Protein AF-A0A382BZW3-F1 (afdb_monomer_lite)

Structure (mmCIF, N/CA/C/O backbone):
data_AF-A0A382BZW3-F1
#
_entry.id   AF-A0A382BZW3-F1
#
loop_
_atom_site.group_PDB
_atom_site.id
_atom_site.type_symbol
_atom_site.label_atom_id
_atom_site.label_alt_id
_atom_site.label_comp_id
_atom_site.label_asym_id
_atom_site.label_entity_id
_atom_site.label_seq_id
_atom_site.pdbx_PDB_ins_code
_atom_site.Cartn_x
_atom_site.Cartn_y
_atom_site.Cartn_z
_atom_site.occupancy
_atom_site.B_iso_or_equiv
_atom_site.auth_seq_id
_atom_site.auth_comp_id
_atom_site.auth_asym_id
_atom_site.auth_atom_id
_atom_site.pdbx_PDB_model_num
ATOM 1 N N . MET A 1 1 ? 18.472 -33.746 -27.364 1.00 41.50 1 MET A N 1
ATOM 2 C CA . MET A 1 1 ? 19.202 -32.484 -27.603 1.00 41.50 1 MET A CA 1
ATOM 3 C C . MET A 1 1 ? 18.557 -31.421 -26.722 1.00 41.50 1 MET A C 1
ATOM 5 O O . MET A 1 1 ? 17.366 -31.199 -26.908 1.00 41.50 1 MET A O 1
ATOM 9 N N . PRO A 1 2 ? 19.252 -30.852 -25.725 1.00 62.84 2 PRO A N 1
ATOM 10 C CA . PRO A 1 2 ? 18.714 -29.761 -24.918 1.00 62.84 2 PRO A CA 1
ATOM 11 C C . PRO A 1 2 ? 18.794 -28.470 -25.744 1.00 62.84 2 PRO A C 1
ATOM 13 O O . PRO A 1 2 ? 19.843 -28.167 -26.305 1.00 62.84 2 PRO A O 1
ATOM 16 N N . GLY A 1 3 ? 17.680 -27.752 -25.881 1.00 48.03 3 GLY A N 1
ATOM 17 C CA . GLY A 1 3 ? 17.566 -26.623 -26.804 1.00 48.03 3 GLY A CA 1
ATOM 18 C C . GLY A 1 3 ? 16.732 -25.489 -26.227 1.00 48.03 3 GLY A C 1
ATOM 19 O O . GLY A 1 3 ? 15.569 -25.362 -26.571 1.00 48.03 3 GLY A O 1
ATOM 20 N N . VAL A 1 4 ? 17.380 -24.702 -25.364 1.00 52.25 4 VAL A N 1
ATOM 21 C CA . VAL A 1 4 ? 17.132 -23.275 -25.082 1.00 52.25 4 VAL A CA 1
ATOM 22 C C . VAL A 1 4 ? 15.723 -22.910 -24.592 1.00 52.25 4 VAL A C 1
ATOM 24 O O . VAL A 1 4 ? 14.859 -22.491 -25.352 1.00 52.25 4 VAL A O 1
ATOM 27 N N . ALA A 1 5 ? 15.536 -22.985 -23.274 1.00 61.75 5 ALA A N 1
ATOM 28 C CA . ALA A 1 5 ? 14.514 -22.226 -22.564 1.00 61.75 5 ALA A CA 1
ATOM 29 C C . ALA A 1 5 ? 15.141 -20.910 -22.083 1.00 61.75 5 ALA A C 1
ATOM 31 O O . ALA A 1 5 ? 15.651 -20.875 -20.971 1.00 61.75 5 ALA A O 1
ATOM 32 N N . PHE A 1 6 ? 15.164 -19.870 -22.921 1.00 60.69 6 PHE A N 1
ATOM 33 C CA . PHE A 1 6 ? 15.529 -18.515 -22.497 1.00 60.69 6 PHE A CA 1
ATOM 34 C C . PHE A 1 6 ? 14.732 -17.480 -23.311 1.00 60.69 6 PHE A C 1
ATOM 36 O O . PHE A 1 6 ? 14.866 -17.402 -24.530 1.00 60.69 6 PHE A O 1
ATOM 43 N N . ASP A 1 7 ? 13.907 -16.730 -22.576 1.00 60.69 7 ASP A N 1
ATOM 44 C CA . ASP A 1 7 ? 13.379 -15.391 -22.868 1.00 60.69 7 ASP A CA 1
ATOM 45 C C . ASP A 1 7 ? 12.274 -15.240 -23.930 1.00 60.69 7 ASP A C 1
ATOM 47 O O . ASP A 1 7 ? 12.418 -14.500 -24.901 1.00 60.69 7 ASP A O 1
ATOM 51 N N . ASP A 1 8 ? 11.111 -15.860 -23.689 1.00 62.09 8 ASP A N 1
ATOM 52 C CA . ASP A 1 8 ? 9.854 -15.407 -24.302 1.00 62.09 8 ASP A CA 1
ATOM 53 C C . ASP A 1 8 ? 9.258 -14.240 -23.478 1.00 62.09 8 ASP A C 1
ATOM 55 O O . ASP A 1 8 ? 8.748 -14.467 -22.372 1.00 62.09 8 ASP A O 1
ATOM 59 N N . PRO A 1 9 ? 9.285 -12.987 -23.979 1.00 61.94 9 PRO A N 1
ATOM 60 C CA . PRO A 1 9 ? 8.726 -11.837 -23.271 1.00 61.94 9 PRO A CA 1
ATOM 61 C C . PRO A 1 9 ? 7.210 -11.949 -23.064 1.00 61.94 9 PRO A C 1
ATOM 63 O O . PRO A 1 9 ? 6.678 -11.315 -22.154 1.00 61.94 9 PRO A O 1
ATOM 66 N N . LEU A 1 10 ? 6.505 -12.775 -23.846 1.00 62.78 10 LEU A N 1
ATOM 67 C CA . LEU A 1 10 ? 5.071 -12.995 -23.665 1.00 62.78 10 LEU A CA 1
ATOM 68 C C . LEU A 1 10 ? 4.771 -13.804 -22.401 1.00 62.78 10 LEU A C 1
ATOM 70 O O . LEU A 1 10 ? 3.745 -13.564 -21.771 1.00 62.78 10 LEU A O 1
ATOM 74 N N . GLN A 1 11 ? 5.670 -14.692 -21.968 1.00 58.97 11 GLN A N 1
ATOM 75 C CA . GLN A 1 11 ? 5.494 -15.423 -20.707 1.00 58.97 11 GLN A CA 1
ATOM 76 C C . GLN A 1 11 ? 5.612 -14.488 -19.500 1.00 58.97 11 GLN A C 1
ATOM 78 O O . GLN A 1 11 ? 4.811 -14.572 -18.576 1.00 58.97 11 GLN A O 1
ATOM 83 N N . VAL A 1 12 ? 6.556 -13.541 -19.525 1.00 57.62 12 VAL A N 1
ATOM 84 C CA . VAL A 1 12 ? 6.732 -12.550 -18.447 1.00 57.62 12 VAL A CA 1
ATOM 85 C C . VAL A 1 12 ? 5.535 -11.596 -18.366 1.00 57.62 12 VAL A C 1
ATOM 87 O O . VAL A 1 12 ? 5.069 -11.287 -17.270 1.00 57.62 12 VAL A O 1
ATOM 90 N N . ILE A 1 13 ? 5.003 -11.164 -19.515 1.00 58.19 13 ILE A N 1
ATOM 91 C CA . ILE A 1 13 ? 3.841 -10.265 -19.574 1.00 58.19 13 ILE A CA 1
ATOM 92 C C . ILE A 1 13 ? 2.573 -10.970 -19.066 1.00 58.19 13 ILE A C 1
ATOM 94 O O . ILE A 1 13 ? 1.847 -10.397 -18.256 1.00 58.19 13 ILE A O 1
ATOM 98 N N . VAL A 1 14 ? 2.332 -12.223 -19.471 1.00 59.31 14 VAL A N 1
ATOM 99 C CA . VAL A 1 14 ? 1.171 -13.00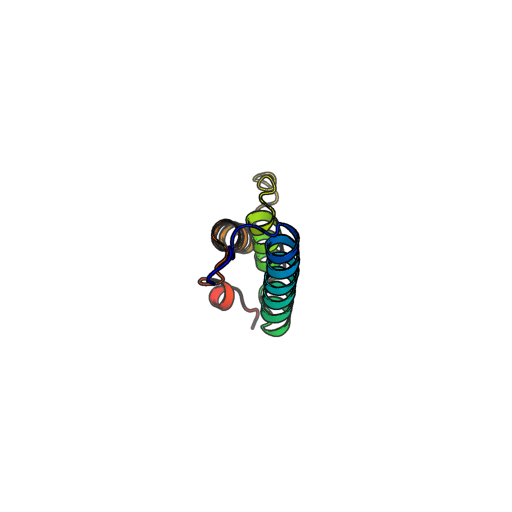6 -19.006 1.00 59.31 14 VAL A CA 1
ATOM 100 C C . VAL A 1 14 ? 1.281 -13.350 -17.513 1.00 59.31 14 VAL A C 1
ATOM 102 O O . VAL A 1 14 ? 0.280 -13.323 -16.802 1.00 59.31 14 VAL A O 1
ATOM 105 N N . GLN A 1 15 ? 2.484 -13.617 -16.996 1.00 59.25 15 GLN A N 1
ATOM 106 C CA . GLN A 1 15 ? 2.699 -13.905 -15.571 1.00 59.25 15 GLN A CA 1
ATOM 107 C C . GLN A 1 15 ? 2.388 -12.692 -14.668 1.00 59.25 15 GLN A C 1
ATOM 109 O O . GLN A 1 15 ? 1.830 -12.849 -13.575 1.00 59.25 15 GLN A O 1
ATOM 114 N N . MET A 1 16 ? 2.754 -11.484 -15.118 1.00 60.88 16 MET A N 1
ATOM 115 C CA . MET A 1 16 ? 2.512 -10.230 -14.393 1.00 60.88 16 MET A CA 1
ATOM 116 C C . MET A 1 16 ? 1.022 -9.880 -14.340 1.00 60.88 16 MET A C 1
ATOM 118 O O . MET A 1 16 ? 0.530 -9.483 -13.286 1.00 60.88 16 MET A O 1
ATOM 122 N N . ASP A 1 17 ? 0.305 -10.108 -15.442 1.00 68.12 17 ASP A N 1
ATOM 123 C CA . ASP A 1 17 ? -1.152 -9.975 -15.523 1.00 68.12 17 ASP A CA 1
ATOM 124 C C . ASP A 1 17 ? -1.833 -10.833 -14.434 1.00 68.12 17 ASP A C 1
ATOM 126 O O . ASP A 1 17 ? -2.518 -10.309 -13.553 1.00 68.12 17 ASP A O 1
ATOM 130 N N . VAL A 1 18 ? -1.512 -12.131 -14.372 1.00 83.31 18 VAL A N 1
ATOM 131 C CA . VAL A 1 18 ? -2.137 -13.057 -13.411 1.00 83.31 18 VAL A CA 1
ATOM 132 C C . VAL A 1 18 ? -1.838 -12.684 -11.953 1.00 83.31 18 VAL A C 1
ATOM 134 O O . VAL A 1 18 ? -2.751 -12.667 -11.129 1.00 83.31 18 VAL A O 1
ATOM 137 N N . THR A 1 19 ? -0.584 -12.357 -11.623 1.00 87.50 19 THR A N 1
ATOM 138 C CA . THR A 1 19 ? -0.185 -12.040 -10.237 1.00 87.50 19 THR A CA 1
ATOM 139 C C . THR A 1 19 ? -0.843 -10.751 -9.745 1.00 87.50 19 THR A C 1
ATOM 141 O O . THR A 1 19 ? -1.327 -10.691 -8.612 1.00 87.50 19 THR A O 1
ATOM 144 N N . TYR A 1 20 ? -0.893 -9.729 -10.602 1.00 93.06 20 TYR A N 1
ATOM 145 C CA . TYR A 1 20 ? -1.505 -8.444 -10.285 1.00 93.06 20 TYR A CA 1
ATOM 146 C C . TYR A 1 20 ? -2.998 -8.595 -9.981 1.00 93.06 20 TYR A C 1
ATOM 148 O O . TYR A 1 20 ? -3.448 -8.206 -8.901 1.00 93.06 20 TYR A O 1
ATOM 156 N N . TYR A 1 21 ? -3.762 -9.203 -10.897 1.00 94.12 21 TYR A N 1
ATOM 157 C CA . TYR A 1 21 ? -5.210 -9.322 -10.722 1.00 94.12 21 TYR A CA 1
ATOM 158 C C . TYR A 1 21 ? -5.578 -10.230 -9.547 1.00 94.12 21 TYR A C 1
ATOM 160 O O . TYR A 1 21 ? -6.476 -9.880 -8.786 1.00 94.12 21 TYR A O 1
ATOM 168 N N . GLN A 1 22 ? -4.864 -11.344 -9.345 1.00 95.81 22 GLN A N 1
ATOM 169 C CA . GLN A 1 22 ? -5.101 -12.228 -8.197 1.00 95.81 22 GLN A CA 1
ATOM 170 C C . GLN A 1 22 ? -4.834 -11.530 -6.863 1.00 95.81 22 GLN A C 1
ATOM 172 O O . GLN A 1 22 ? -5.603 -11.700 -5.918 1.00 95.81 22 GLN A O 1
ATOM 177 N N . THR A 1 23 ? -3.773 -10.722 -6.785 1.00 97.12 23 THR A N 1
ATOM 178 C CA . THR A 1 23 ? -3.444 -10.002 -5.550 1.00 97.12 23 THR A CA 1
ATOM 179 C C . THR A 1 23 ? -4.499 -8.949 -5.232 1.00 97.12 23 THR A C 1
ATOM 181 O O . THR A 1 23 ? -5.004 -8.914 -4.112 1.00 97.12 23 THR A O 1
ATOM 184 N N . VAL A 1 24 ? -4.893 -8.134 -6.217 1.00 97.62 24 VAL A N 1
ATOM 185 C CA . VAL A 1 24 ? -5.947 -7.123 -6.028 1.00 97.62 24 VAL A CA 1
ATOM 186 C C . VAL A 1 24 ? -7.269 -7.786 -5.636 1.00 97.62 24 VAL A C 1
ATOM 188 O O . VAL A 1 24 ? -7.878 -7.378 -4.649 1.00 97.62 24 VAL A O 1
ATOM 191 N N . GLU A 1 25 ? -7.667 -8.860 -6.325 1.00 97.19 25 GLU A N 1
ATOM 192 C CA . GLU A 1 25 ? -8.880 -9.616 -5.996 1.00 97.19 25 GLU A CA 1
ATOM 193 C C . GLU A 1 25 ? -8.841 -10.161 -4.557 1.00 97.19 25 GLU A C 1
ATOM 195 O O . GLU A 1 25 ? -9.839 -10.103 -3.835 1.00 97.19 25 GLU A O 1
ATOM 200 N N . GLN A 1 26 ? -7.696 -10.686 -4.109 1.00 97.06 26 GLN A N 1
ATOM 201 C CA . GLN A 1 26 ? -7.537 -11.185 -2.745 1.00 97.06 26 GLN A CA 1
ATOM 202 C C . GLN A 1 26 ? -7.635 -10.061 -1.704 1.00 97.06 26 GLN A C 1
ATOM 204 O O . GLN A 1 26 ? -8.330 -10.234 -0.703 1.00 97.06 26 GLN A O 1
ATOM 209 N N . LEU A 1 27 ? -6.979 -8.919 -1.929 1.00 97.75 27 LEU A N 1
ATOM 210 C CA . LEU A 1 27 ? -7.037 -7.767 -1.022 1.00 97.75 27 LEU A CA 1
ATOM 211 C C . LEU A 1 27 ? -8.471 -7.231 -0.883 1.00 97.75 27 LEU A C 1
ATOM 213 O O . LEU A 1 27 ? -8.928 -6.967 0.230 1.00 97.75 27 LEU A O 1
ATOM 217 N N . GLU A 1 28 ? -9.208 -7.141 -1.992 1.00 96.75 28 GLU A N 1
ATOM 218 C CA . GLU A 1 28 ? -10.615 -6.728 -1.995 1.00 96.75 28 GLU A CA 1
ATOM 219 C C . GLU A 1 28 ? -11.508 -7.728 -1.246 1.00 96.75 28 GLU A C 1
ATOM 221 O O . GLU A 1 28 ? -12.319 -7.327 -0.409 1.00 96.75 28 GLU A O 1
ATOM 226 N N .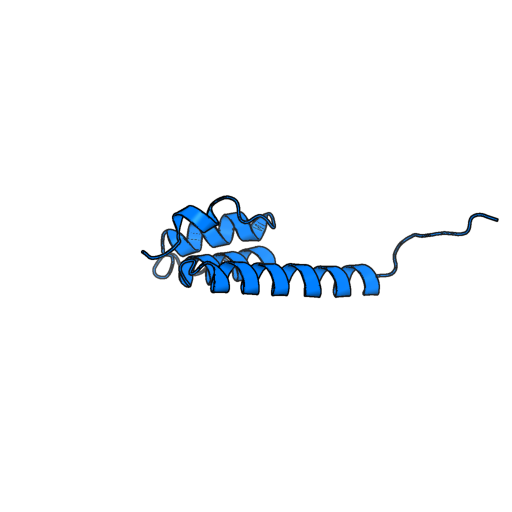 LYS A 1 29 ? -11.331 -9.038 -1.476 1.00 96.44 29 LYS A N 1
ATOM 227 C CA . LYS A 1 29 ? -12.074 -10.096 -0.761 1.00 96.44 29 LYS A CA 1
ATOM 228 C C . LYS A 1 29 ? -11.802 -10.108 0.742 1.00 96.44 29 LYS A C 1
ATOM 230 O O . LYS A 1 29 ? -12.694 -10.455 1.511 1.00 96.44 29 LYS A O 1
ATOM 235 N N . LEU A 1 30 ? -10.590 -9.743 1.158 1.00 96.00 30 LEU A N 1
ATOM 236 C CA . LEU A 1 30 ? -10.208 -9.621 2.566 1.00 96.00 30 LEU A CA 1
ATOM 237 C C . LEU A 1 30 ? -10.750 -8.343 3.228 1.00 96.00 30 LEU A C 1
ATOM 239 O O . LEU A 1 30 ? -10.585 -8.178 4.434 1.00 96.00 30 LEU A O 1
ATOM 243 N N . GLY A 1 31 ? -11.397 -7.443 2.477 1.00 96.81 31 GLY A N 1
ATOM 244 C CA . GLY A 1 31 ? -11.913 -6.185 3.020 1.00 96.81 31 GLY A CA 1
ATOM 245 C C . GLY A 1 31 ? -10.804 -5.225 3.458 1.00 96.81 31 GLY A C 1
ATOM 246 O O . GLY A 1 31 ? -10.993 -4.435 4.389 1.00 96.81 31 GLY A O 1
ATOM 247 N N . VAL A 1 32 ? -9.636 -5.316 2.816 1.00 98.06 32 VAL A N 1
ATOM 248 C CA . VAL A 1 32 ? -8.509 -4.407 3.044 1.00 98.06 32 VAL A CA 1
ATOM 249 C C . VAL A 1 32 ? -8.903 -2.989 2.626 1.00 98.06 32 VAL A C 1
ATOM 251 O O . VAL A 1 32 ? -9.665 -2.795 1.676 1.00 98.06 32 VAL A O 1
ATOM 254 N N . ASP A 1 33 ? -8.408 -1.985 3.350 1.00 98.00 33 ASP A N 1
ATOM 255 C CA . ASP A 1 33 ? -8.731 -0.587 3.100 1.00 98.00 33 ASP A CA 1
ATOM 256 C C . ASP A 1 33 ? -8.473 -0.208 1.624 1.00 98.00 33 ASP A C 1
ATOM 258 O O . ASP A 1 33 ? -7.373 -0.446 1.112 1.00 98.00 33 ASP A O 1
ATOM 262 N N . PRO A 1 34 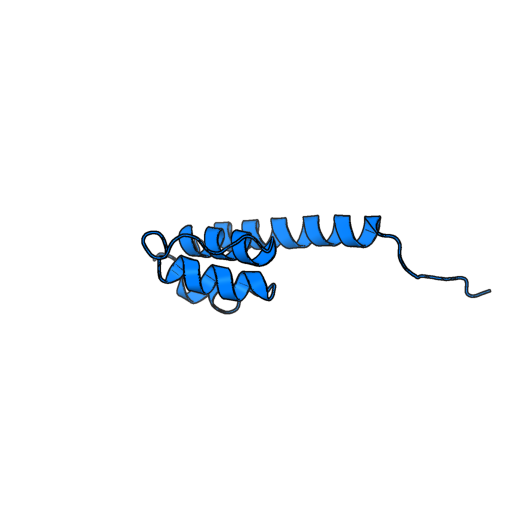? -9.441 0.417 0.927 1.00 97.38 34 PRO A N 1
ATOM 263 C CA . PRO A 1 34 ? -9.271 0.824 -0.464 1.00 97.38 34 PRO A CA 1
ATOM 264 C C . PRO A 1 34 ? -8.047 1.713 -0.709 1.00 97.38 34 PRO A C 1
ATOM 266 O O . PRO A 1 34 ? -7.445 1.628 -1.777 1.00 97.38 34 PRO A O 1
ATOM 269 N N . ASP A 1 35 ? -7.641 2.542 0.256 1.00 97.56 35 ASP A N 1
ATOM 270 C CA . ASP A 1 35 ? -6.433 3.352 0.116 1.00 97.56 35 ASP A CA 1
ATOM 271 C C . ASP A 1 35 ? -5.170 2.486 0.103 1.00 97.56 35 ASP A C 1
ATOM 273 O O . ASP A 1 35 ? -4.267 2.771 -0.684 1.00 97.56 35 ASP A O 1
ATOM 277 N N . TYR A 1 36 ? -5.116 1.414 0.905 1.00 98.25 36 TYR A N 1
ATOM 278 C CA . TYR A 1 36 ? -4.030 0.431 0.843 1.00 98.25 36 TYR A CA 1
ATOM 279 C C . TYR A 1 36 ? -3.993 -0.239 -0.531 1.00 98.25 36 TYR A C 1
ATOM 281 O O . TYR A 1 36 ? -2.940 -0.260 -1.164 1.00 98.25 36 TYR A O 1
ATOM 289 N N . VAL A 1 37 ? -5.138 -0.708 -1.042 1.00 98.25 37 VAL A N 1
ATOM 290 C CA . VAL A 1 37 ? -5.221 -1.348 -2.370 1.00 98.25 37 VAL A CA 1
ATOM 291 C C . VAL A 1 37 ? -4.730 -0.398 -3.466 1.00 98.25 37 VAL A C 1
ATOM 293 O O . VAL A 1 37 ? -3.937 -0.777 -4.326 1.00 98.25 37 VAL A O 1
ATOM 296 N N . GLN A 1 38 ? -5.141 0.868 -3.411 1.00 97.94 38 GLN A N 1
ATOM 297 C CA . GLN A 1 38 ? -4.699 1.890 -4.357 1.00 97.94 38 GLN A CA 1
ATOM 298 C C . GLN A 1 38 ? -3.202 2.203 -4.252 1.00 97.94 38 GLN A C 1
ATOM 300 O O . GLN A 1 38 ? -2.549 2.429 -5.272 1.00 97.94 38 GLN A O 1
ATOM 305 N N . GLY A 1 39 ? -2.659 2.218 -3.033 1.00 98.19 39 GLY A N 1
ATOM 306 C CA . GLY A 1 39 ? -1.221 2.303 -2.803 1.00 98.19 39 GLY A CA 1
ATOM 307 C C . GLY A 1 39 ? -0.499 1.134 -3.460 1.00 98.19 39 GLY A C 1
ATOM 308 O O . GLY A 1 39 ? 0.404 1.352 -4.264 1.00 98.19 39 GLY A O 1
ATOM 309 N N . TRP A 1 40 ? -0.956 -0.089 -3.185 1.00 98.50 40 TRP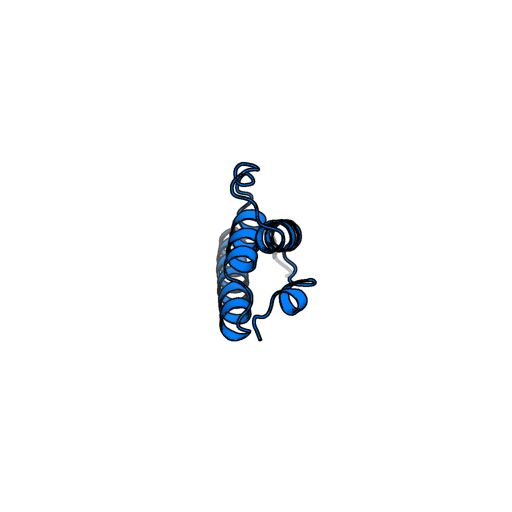 A N 1
ATOM 310 C CA . TRP A 1 40 ? -0.373 -1.326 -3.698 1.00 98.50 40 TRP A CA 1
ATOM 311 C C . TRP A 1 40 ? -0.323 -1.356 -5.223 1.00 98.50 40 TRP A C 1
ATOM 313 O O . TRP A 1 40 ? 0.747 -1.551 -5.798 1.00 98.50 40 TRP A O 1
ATOM 323 N N . VAL A 1 41 ? -1.438 -1.036 -5.886 1.00 98.06 41 VAL A N 1
ATOM 324 C CA . VAL A 1 41 ? -1.507 -0.914 -7.350 1.00 98.06 41 VAL A CA 1
ATOM 325 C C . VAL A 1 41 ? -0.511 0.124 -7.875 1.00 98.06 41 VAL A C 1
ATOM 327 O O . VAL A 1 41 ? 0.212 -0.138 -8.836 1.00 98.06 41 VAL A O 1
ATOM 330 N N . GLY A 1 42 ? -0.443 1.301 -7.243 1.00 97.75 42 GLY A N 1
ATOM 331 C CA . GLY A 1 42 ? 0.489 2.358 -7.637 1.00 97.75 42 GLY A CA 1
ATOM 332 C C . GLY A 1 42 ? 1.954 1.940 -7.502 1.00 97.75 42 GLY A C 1
ATOM 333 O O . GLY A 1 42 ? 2.747 2.188 -8.411 1.00 97.75 42 GLY A O 1
ATOM 334 N N . GLY A 1 43 ? 2.298 1.269 -6.402 1.00 97.69 43 GLY A N 1
ATOM 335 C CA . GLY A 1 43 ? 3.638 0.753 -6.152 1.00 97.69 43 GLY A CA 1
ATOM 336 C C . GLY A 1 43 ? 4.039 -0.338 -7.144 1.00 97.69 43 GLY A C 1
ATOM 337 O O . GLY A 1 43 ? 5.123 -0.253 -7.721 1.00 97.69 43 GLY A O 1
ATOM 338 N N . TYR A 1 44 ? 3.145 -1.300 -7.389 1.00 97.06 44 TYR A N 1
ATOM 339 C CA . TYR A 1 44 ? 3.358 -2.432 -8.297 1.00 97.06 44 TYR A CA 1
ATOM 340 C C . TYR A 1 44 ? 3.590 -1.982 -9.744 1.00 97.06 44 TYR A C 1
ATOM 342 O O . TYR A 1 44 ? 4.501 -2.454 -10.417 1.00 97.06 44 TYR A O 1
ATOM 350 N N . LEU A 1 45 ? 2.804 -1.012 -10.222 1.00 96.00 45 LEU A N 1
ATOM 351 C CA . LEU A 1 45 ? 2.938 -0.465 -11.578 1.00 96.00 45 LEU A CA 1
ATOM 352 C C . LEU A 1 45 ? 4.108 0.522 -11.725 1.00 96.00 45 LEU A C 1
ATOM 354 O O . LEU A 1 45 ? 4.378 0.997 -12.827 1.00 96.00 45 LEU A O 1
ATOM 358 N N . GLY A 1 46 ? 4.802 0.854 -10.631 1.00 95.94 46 GLY A N 1
ATOM 359 C CA . GLY A 1 46 ? 5.899 1.820 -10.645 1.00 95.94 46 GLY A CA 1
ATOM 360 C C . GLY A 1 46 ? 5.453 3.264 -10.894 1.00 95.94 46 GLY A C 1
ATOM 361 O O . GLY A 1 46 ? 6.252 4.072 -11.370 1.00 95.94 46 GLY A O 1
ATOM 362 N N . ASN A 1 47 ? 4.201 3.599 -10.573 1.00 96.50 47 ASN A N 1
ATOM 363 C CA . ASN A 1 47 ? 3.684 4.961 -10.686 1.00 96.50 47 ASN A CA 1
ATOM 364 C C . ASN A 1 47 ? 4.380 5.894 -9.682 1.00 96.50 47 ASN A C 1
ATOM 366 O O . ASN A 1 47 ? 4.788 5.438 -8.614 1.00 96.50 47 ASN A O 1
ATOM 370 N N . PRO A 1 48 ? 4.479 7.206 -9.966 1.00 96.38 48 PRO A N 1
ATOM 371 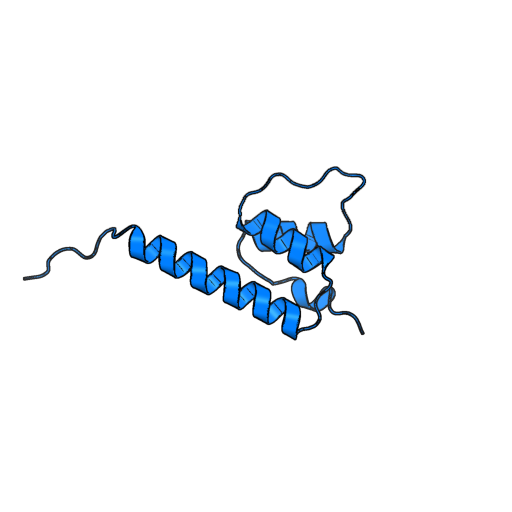C CA . PRO A 1 48 ? 4.858 8.183 -8.953 1.00 96.38 48 PRO A CA 1
ATOM 372 C C . PRO A 1 48 ? 3.913 8.132 -7.748 1.00 96.38 48 PRO A C 1
ATOM 374 O O . PRO A 1 48 ? 2.711 7.892 -7.893 1.00 96.38 48 PRO A O 1
ATOM 377 N N . GLU A 1 49 ? 4.450 8.394 -6.559 1.00 94.94 49 GLU A N 1
ATOM 378 C CA . GLU A 1 49 ? 3.631 8.525 -5.356 1.00 94.94 49 GLU A CA 1
ATOM 379 C C . GLU A 1 49 ? 2.689 9.739 -5.483 1.00 94.94 49 GLU A C 1
ATOM 381 O O . GLU A 1 49 ? 3.049 10.753 -6.087 1.00 94.94 49 GLU A O 1
ATOM 386 N N . ARG A 1 50 ? 1.473 9.637 -4.926 1.00 94.12 50 ARG A N 1
ATOM 387 C CA . ARG A 1 50 ? 0.508 10.749 -4.869 1.00 94.12 50 ARG A CA 1
ATOM 388 C C . ARG A 1 50 ? 1.096 11.955 -4.131 1.00 94.12 50 ARG A C 1
ATOM 390 O O . ARG A 1 50 ? 2.011 11.821 -3.326 1.00 94.12 50 ARG A O 1
ATOM 397 N N . GLU A 1 51 ? 0.524 13.136 -4.347 1.00 91.44 51 GLU A N 1
ATOM 398 C CA . GLU A 1 51 ? 0.938 14.339 -3.621 1.00 91.44 51 GLU A CA 1
ATOM 399 C C . GLU A 1 51 ? 0.732 14.167 -2.107 1.00 91.44 51 GLU A C 1
ATOM 401 O O . GLU A 1 51 ? -0.275 13.598 -1.687 1.00 91.44 51 GLU A O 1
ATOM 406 N N . GLU A 1 52 ? 1.634 14.714 -1.281 1.00 88.12 52 GLU A N 1
ATOM 407 C CA . GLU A 1 52 ? 1.652 14.535 0.186 1.00 88.12 52 GLU A CA 1
ATOM 408 C C . GLU A 1 52 ? 0.289 14.778 0.859 1.00 88.12 52 GLU A C 1
ATOM 410 O O . GLU A 1 52 ? -0.103 14.058 1.772 1.00 88.12 52 GLU A O 1
ATOM 415 N N . GLN A 1 53 ? -0.485 15.738 0.349 1.00 92.44 53 GLN A N 1
ATOM 416 C CA . GLN A 1 53 ? -1.814 16.090 0.864 1.00 92.44 53 GLN A CA 1
ATOM 417 C C . GLN A 1 53 ? -2.903 15.034 0.587 1.00 92.44 53 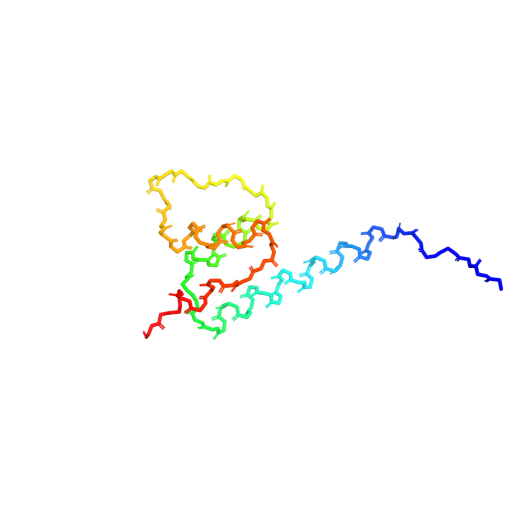GLN A C 1
ATOM 419 O O . GLN A 1 53 ? -4.009 15.136 1.111 1.00 92.44 53 GLN A O 1
ATOM 424 N N . ARG A 1 54 ? -2.623 14.038 -0.259 1.00 89.75 54 ARG A N 1
ATOM 425 C CA . ARG A 1 54 ? -3.541 12.962 -0.672 1.00 89.75 54 ARG A CA 1
ATOM 426 C C . ARG A 1 54 ? -3.086 11.582 -0.191 1.00 89.75 54 ARG A C 1
ATOM 428 O O . ARG A 1 54 ? -3.712 10.583 -0.544 1.00 89.75 54 ARG A O 1
ATOM 435 N N . ILE A 1 55 ? -1.995 11.519 0.574 1.00 94.00 55 ILE A N 1
ATOM 436 C CA . ILE A 1 55 ? -1.442 10.283 1.127 1.00 94.00 55 ILE A CA 1
ATOM 437 C C . ILE A 1 55 ? -2.097 10.007 2.482 1.00 94.00 55 ILE A C 1
ATOM 439 O O . ILE A 1 55 ? -1.961 10.782 3.428 1.00 94.00 55 ILE A O 1
ATOM 443 N N . SER A 1 56 ? -2.764 8.862 2.600 1.00 96.12 56 SER A N 1
ATOM 444 C CA . SER A 1 56 ? -3.132 8.283 3.892 1.00 96.12 56 SER A CA 1
ATOM 445 C C . SER A 1 56 ? -2.060 7.296 4.365 1.00 96.12 56 SER A C 1
ATOM 447 O O . SER A 1 56 ? -1.193 6.864 3.600 1.00 96.12 56 SER A O 1
ATOM 449 N N . LYS A 1 57 ? -2.107 6.908 5.646 1.00 96.94 57 LYS A N 1
ATOM 450 C CA . LYS A 1 57 ? -1.191 5.882 6.173 1.00 96.94 57 LYS A CA 1
ATOM 451 C C . LYS A 1 57 ? -1.392 4.532 5.469 1.00 96.94 57 LYS A C 1
ATOM 453 O O . LYS A 1 57 ? -0.403 3.877 5.157 1.00 96.94 57 LYS A O 1
ATOM 458 N N . ALA A 1 58 ? -2.648 4.183 5.173 1.00 97.44 58 ALA A N 1
ATOM 459 C CA . ALA A 1 58 ? -3.017 2.975 4.437 1.00 97.44 58 ALA A CA 1
ATOM 460 C C . ALA A 1 58 ? -2.397 2.979 3.039 1.00 97.44 58 ALA A C 1
ATOM 462 O O . ALA A 1 58 ? -1.706 2.036 2.666 1.00 97.44 58 ALA A O 1
ATOM 463 N N . TYR A 1 59 ? -2.556 4.092 2.314 1.00 98.06 59 TYR A N 1
ATOM 464 C CA . TYR A 1 59 ? -1.949 4.273 0.998 1.00 98.06 59 TYR A CA 1
ATOM 465 C C . TYR A 1 59 ? -0.433 4.107 1.033 1.00 98.06 59 TYR A C 1
ATOM 467 O O . TYR A 1 59 ? 0.123 3.408 0.191 1.00 98.06 59 TYR A O 1
ATOM 475 N N . LYS A 1 60 ? 0.249 4.717 2.008 1.00 98.00 60 LYS A N 1
ATOM 476 C CA . LYS A 1 60 ? 1.710 4.639 2.095 1.00 98.00 60 LYS A CA 1
ATOM 477 C C . LYS A 1 60 ? 2.200 3.211 2.351 1.00 98.00 60 LYS A C 1
ATOM 479 O O . LYS A 1 60 ? 3.167 2.794 1.720 1.00 98.00 60 LYS A O 1
ATOM 484 N N . ALA A 1 61 ? 1.526 2.474 3.235 1.00 98.12 61 ALA A N 1
ATOM 485 C CA . ALA A 1 61 ? 1.829 1.067 3.494 1.00 98.12 61 ALA A CA 1
ATOM 486 C C . ALA A 1 61 ? 1.605 0.211 2.239 1.00 98.12 61 ALA A C 1
ATOM 488 O O . ALA A 1 61 ? 2.508 -0.501 1.809 1.00 98.12 61 ALA A O 1
ATOM 489 N N . GLY A 1 62 ? 0.454 0.382 1.581 1.00 98.31 62 GLY A N 1
ATOM 490 C CA . GLY A 1 62 ? 0.158 -0.292 0.320 1.00 98.31 62 GLY A CA 1
ATOM 491 C C . GLY A 1 62 ? 1.192 0.017 -0.756 1.00 98.31 62 GLY A C 1
ATOM 492 O O . GLY A 1 62 ? 1.695 -0.891 -1.400 1.00 98.31 62 GLY A O 1
ATOM 493 N N . TYR A 1 63 ? 1.575 1.284 -0.928 1.00 98.44 63 TYR A N 1
ATOM 494 C CA . TYR A 1 63 ? 2.568 1.694 -1.921 1.00 98.44 63 TYR A CA 1
ATOM 495 C C . TYR A 1 63 ? 3.939 1.061 -1.673 1.00 98.44 63 TYR A C 1
ATOM 497 O O . TYR A 1 63 ? 4.578 0.611 -2.621 1.00 98.44 63 TYR A O 1
ATOM 505 N N . GLN A 1 64 ? 4.382 0.968 -0.418 1.00 98.31 64 GLN A N 1
ATOM 506 C CA . GLN A 1 64 ? 5.639 0.302 -0.069 1.00 98.31 64 GLN A CA 1
ATOM 507 C C . GLN A 1 64 ? 5.599 -1.201 -0.364 1.00 98.31 64 GLN A C 1
ATOM 509 O O . GLN A 1 64 ? 6.503 -1.697 -1.034 1.00 98.31 64 GLN A O 1
ATOM 514 N N . ASP A 1 65 ? 4.538 -1.889 0.056 1.00 98.44 65 ASP A N 1
ATOM 515 C CA . ASP A 1 65 ? 4.330 -3.317 -0.209 1.00 98.44 65 ASP A CA 1
ATOM 516 C C . ASP A 1 65 ? 4.238 -3.595 -1.721 1.00 98.44 65 ASP A C 1
ATOM 518 O O . ASP A 1 65 ? 4.908 -4.484 -2.254 1.00 98.44 65 ASP A O 1
ATOM 522 N N . GLY A 1 66 ? 3.488 -2.758 -2.441 1.00 97.94 66 GLY A N 1
ATOM 523 C CA . GLY A 1 66 ? 3.333 -2.817 -3.890 1.00 97.94 66 GLY A CA 1
ATOM 524 C C . GLY A 1 66 ? 4.651 -2.623 -4.632 1.00 97.94 66 GLY A C 1
ATOM 525 O O . GLY A 1 66 ? 4.919 -3.347 -5.578 1.00 97.94 66 GLY A O 1
ATOM 526 N N . ARG A 1 67 ? 5.530 -1.716 -4.185 1.00 97.62 67 ARG A N 1
ATOM 527 C CA . ARG A 1 67 ? 6.850 -1.476 -4.810 1.00 97.62 67 ARG A CA 1
ATOM 528 C C . ARG A 1 67 ? 7.784 -2.686 -4.779 1.00 97.62 67 ARG A C 1
ATOM 530 O O . ARG A 1 67 ? 8.729 -2.724 -5.566 1.00 97.62 67 ARG A O 1
ATOM 537 N N . ILE A 1 68 ? 7.558 -3.623 -3.862 1.00 96.88 68 ILE A N 1
ATOM 538 C CA . ILE A 1 68 ? 8.355 -4.848 -3.706 1.00 96.88 68 ILE A CA 1
ATOM 539 C C . ILE A 1 68 ? 7.537 -6.123 -3.972 1.00 96.88 68 ILE A C 1
ATOM 541 O O . ILE A 1 68 ? 8.038 -7.221 -3.751 1.00 96.88 68 ILE A O 1
ATOM 545 N N . HIS A 1 69 ? 6.308 -5.975 -4.482 1.00 95.94 69 HIS A N 1
ATOM 546 C CA . HIS A 1 69 ? 5.388 -7.057 -4.848 1.00 95.94 69 HIS A CA 1
ATOM 547 C C . HIS A 1 69 ? 5.033 -8.016 -3.690 1.00 95.94 69 HIS A C 1
ATOM 549 O O . HIS A 1 69 ? 4.914 -9.223 -3.904 1.00 95.94 69 HIS A O 1
ATOM 555 N N . VAL A 1 70 ? 4.845 -7.495 -2.472 1.00 97.25 70 VAL A N 1
ATOM 556 C CA . VAL A 1 70 ? 4.377 -8.268 -1.298 1.00 97.25 70 VAL A CA 1
ATOM 557 C C . VAL A 1 70 ? 3.053 -7.715 -0.769 1.00 97.25 70 VAL A C 1
ATOM 559 O O . VAL A 1 70 ? 2.582 -6.691 -1.249 1.00 97.25 70 VAL A O 1
ATOM 562 N N . THR A 1 71 ? 2.441 -8.375 0.214 1.00 97.75 71 THR A N 1
ATOM 563 C CA . THR A 1 71 ? 1.228 -7.896 0.913 1.00 97.75 71 THR A CA 1
ATOM 564 C C . THR A 1 71 ? 1.371 -8.027 2.432 1.00 97.75 71 THR A C 1
ATOM 566 O O . THR A 1 71 ? 0.393 -8.291 3.133 1.00 97.75 71 THR A O 1
ATOM 569 N N . ASP A 1 72 ? 2.600 -7.921 2.940 1.00 97.50 72 ASP A N 1
ATOM 570 C CA . ASP A 1 72 ? 2.965 -8.268 4.319 1.00 97.50 72 ASP A CA 1
ATOM 571 C C . ASP A 1 72 ? 2.180 -7.466 5.361 1.00 97.50 72 ASP A C 1
ATOM 573 O O . ASP A 1 72 ? 1.856 -7.992 6.425 1.00 97.50 72 ASP A O 1
ATOM 577 N N . THR A 1 73 ? 1.829 -6.215 5.046 1.00 97.69 73 THR A N 1
ATOM 578 C CA . THR A 1 73 ? 1.102 -5.331 5.967 1.00 97.69 73 THR A CA 1
ATOM 579 C C . THR A 1 73 ? -0.399 -5.249 5.681 1.00 97.69 73 THR A C 1
ATOM 581 O O . THR A 1 73 ? -1.120 -4.569 6.405 1.00 97.69 73 THR A O 1
ATOM 584 N N . ALA A 1 74 ? -0.916 -5.949 4.663 1.00 97.38 74 ALA A N 1
ATOM 585 C CA . ALA A 1 74 ? -2.305 -5.816 4.208 1.00 97.38 74 ALA A CA 1
ATOM 586 C C . ALA A 1 74 ? -3.350 -6.086 5.302 1.00 97.38 74 ALA A C 1
ATOM 588 O O . ALA A 1 74 ? -4.365 -5.393 5.376 1.00 97.38 74 ALA A O 1
ATOM 589 N N . LEU A 1 75 ? -3.102 -7.082 6.160 1.00 97.19 75 LEU A N 1
ATOM 590 C CA . LEU A 1 75 ? -4.044 -7.477 7.212 1.00 97.19 75 LEU A CA 1
ATOM 591 C C . LEU A 1 75 ? -4.176 -6.428 8.325 1.00 97.19 75 LEU A C 1
ATOM 593 O O . LEU A 1 75 ? -5.219 -6.363 8.968 1.00 97.19 75 LEU A O 1
ATOM 597 N N . ASP A 1 76 ? -3.184 -5.552 8.498 1.00 97.38 76 ASP A N 1
ATOM 598 C CA . ASP A 1 76 ? -3.269 -4.430 9.442 1.00 97.38 76 ASP A CA 1
ATOM 599 C C . ASP A 1 76 ? -4.274 -3.360 8.976 1.00 97.38 76 ASP A C 1
ATOM 601 O O . ASP A 1 76 ? -4.695 -2.504 9.758 1.00 97.38 76 ASP A O 1
ATOM 605 N N . TRP A 1 77 ? -4.673 -3.411 7.699 1.00 97.25 77 TRP A N 1
ATOM 606 C CA . TRP A 1 77 ? -5.571 -2.456 7.052 1.00 97.25 77 TRP A CA 1
ATOM 607 C C . TRP A 1 77 ? -6.960 -3.030 6.754 1.00 97.25 77 TRP A C 1
ATOM 609 O O . TRP A 1 77 ? -7.727 -2.402 6.028 1.00 97.25 77 TRP A O 1
ATOM 619 N N . THR A 1 78 ? -7.331 -4.193 7.293 1.00 95.38 78 THR A N 1
ATOM 620 C CA . THR A 1 78 ? -8.710 -4.697 7.167 1.00 95.38 78 THR A CA 1
ATOM 621 C C . THR A 1 78 ? -9.669 -3.864 8.013 1.00 95.38 78 THR A C 1
ATOM 623 O O . THR A 1 78 ? -9.412 -3.629 9.197 1.00 95.38 78 THR A O 1
ATOM 626 N N . ARG A 1 79 ? -10.791 -3.427 7.432 1.00 78.50 79 ARG A N 1
ATOM 627 C CA . ARG A 1 79 ? -11.839 -2.721 8.186 1.00 78.50 79 ARG A CA 1
ATOM 628 C C . ARG A 1 79 ? -12.667 -3.735 8.985 1.00 78.50 79 ARG A C 1
ATOM 630 O O . ARG A 1 79 ? -13.095 -4.741 8.427 1.00 78.50 79 ARG A O 1
ATOM 637 N N . SER A 1 80 ? -12.851 -3.473 10.284 1.00 60.66 80 SER A N 1
ATOM 638 C CA . SER A 1 80 ? -13.736 -4.242 11.181 1.00 60.66 80 SER A CA 1
ATOM 639 C C . SER A 1 80 ? -15.213 -4.106 10.826 1.00 60.66 80 SER A C 1
ATOM 641 O O . SER A 1 80 ? -15.608 -3.007 10.371 1.00 60.66 80 SER A O 1
#

Foldseek 3Di:
DDDDPDDDVVVVVVVLVVLLVVVLVVLVVQQFDVLLSVLLNCLQVVHDDDDPVPDDPSSVNSVVCNVVSHCVCRNVRHDD

pLDDT: mean 87.58, std 16.1, range [41.5, 98.5]

Radius of gyration: 15.54 Å; chains: 1; bounding box: 33×49×39 Å

Sequence (80 aa):
MPGVAFDDPLQVIVQMDVTYYQTVEQLEKLGVDPDYVQGWVGGYLGNPEREEQRISKAYKAGYQDGRIHVTDTALDWTRS

Secondary structure (DSSP, 8-state):
--------HHHHHHHHHHHHHHHHHHHHHTTB-HHHHHHHHHHHTTPPPPPGGG--HHHHHHHHHHHTT--TTGGGGB--

InterPro domains:
  IPR060849 Alvin_2107 [NF049856] (19-77)

Organism: NCBI:txid408172